Protein AF-A0A2N1ZZZ1-F1 (afdb_monomer)

Mean predicted aligned error: 3.86 Å

Foldseek 3Di:
DPPVVVVVVVVLVVLLVVLLVVCCVVPNLADPDPVRLVVQLVVLVVQLVVLVVQLVVLVVQLVVCVVVVVVVSVVVSVVSNVVSVVRSSNSVSSSSNSVVRHPDDPDDD

Secondary structure (DSSP, 8-state):
--HHHHHHHHHHHHHHHHHHHHHHHHH-SS-SSHHHHHHHHHHHHHHHHHHHHHHHHHHHHHHHHHHTT-HHHHHHHHHHHHHHHHHHHHHHHHHHHHHHHHHPPPP--

Sequence (109 aa):
MKESMKALCADIEAAGEKELARAAAMFGETNNSPHESYAVILEEFQEAQTDGRMFEHNIDFYWDAVKKNDEKNQDVWLKEMKEKALRAAIEWTQVYAMCAKALKKKENN

pLDDT: mean 94.58, std 9.95, range [41.62, 98.75]

Radius of gyration: 18.14 Å; Cα contacts (8 Å, |Δi|>4): 86; chains: 1; bounding box: 37×32×60 Å

Nearest PDB structures (foldseek):
  6zw4-assembly1_H  TM=6.597E-01  e=5.474E+00  Nostoc punctiforme
 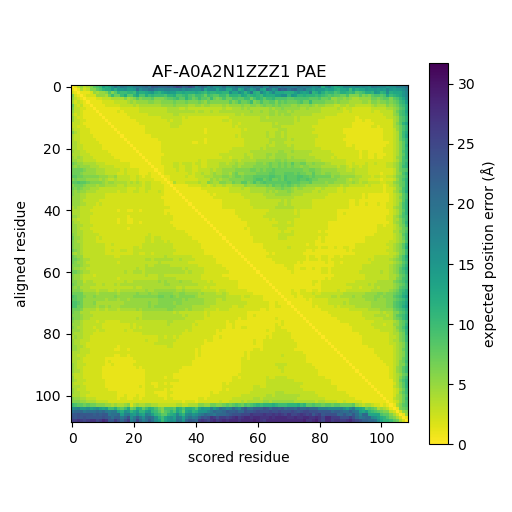 6zw4-assembly1_T  TM=6.597E-01  e=5.474E+00  Nostoc punctiforme
  6zw4-assembly1_GA  TM=6.597E-01  e=5.474E+00  Nostoc punctiforme
  6zw4-assembly1_SA  TM=6.597E-01  e=5.474E+00  Nostoc punctiforme
  6zvr-assembly1_C  TM=4.730E-01  e=3.727E+00  Nostoc punctiforme

Solvent-accessible surface area (backbone atoms only — not comparable to full-atom values): 5648 Å² total; per-residue (Å²): 126,58,72,74,53,52,55,50,49,54,54,47,52,55,50,16,54,51,45,34,50,51,48,24,75,76,68,44,73,43,67,94,41,73,66,54,36,50,51,58,32,48,52,31,46,51,52,19,50,50,28,45,52,51,29,60,56,36,53,54,53,27,50,56,21,57,80,66,70,36,62,71,53,32,56,51,30,53,52,52,34,54,50,25,54,51,49,20,52,49,26,49,31,46,29,50,15,39,52,55,34,58,68,46,72,79,81,84,127

Structure (mmCIF, N/CA/C/O backbone):
data_AF-A0A2N1ZZZ1-F1
#
_entry.id   AF-A0A2N1ZZZ1-F1
#
loop_
_atom_site.group_PDB
_atom_site.id
_atom_site.type_symbol
_atom_site.label_atom_id
_atom_site.label_alt_id
_atom_site.label_comp_id
_atom_site.label_asym_id
_atom_site.label_entity_id
_atom_site.label_seq_id
_atom_site.pdbx_PDB_ins_code
_atom_site.Cartn_x
_atom_site.Cartn_y
_atom_site.Cartn_z
_atom_site.occupancy
_atom_site.B_iso_or_equiv
_atom_site.auth_seq_id
_atom_site.auth_comp_id
_atom_site.auth_asym_id
_atom_site.auth_atom_id
_atom_site.pdbx_PDB_model_num
ATOM 1 N N . MET A 1 1 ? -6.521 -18.373 -2.718 1.00 63.75 1 MET A N 1
ATOM 2 C CA . MET A 1 1 ? -5.293 -17.559 -2.867 1.00 63.75 1 MET A CA 1
ATOM 3 C C . MET A 1 1 ? -4.116 -18.478 -3.153 1.00 63.75 1 MET A C 1
ATOM 5 O O . MET A 1 1 ? -4.077 -19.549 -2.558 1.00 63.75 1 MET A O 1
ATOM 9 N N . LYS A 1 2 ? -3.193 -18.091 -4.047 1.00 84.62 2 LYS A N 1
ATOM 10 C CA . LYS A 1 2 ? -1.911 -18.804 -4.228 1.00 84.62 2 LYS A CA 1
ATOM 11 C C . LYS A 1 2 ? -1.138 -18.795 -2.898 1.00 84.62 2 LYS A C 1
ATOM 13 O O . LYS A 1 2 ? -1.261 -17.822 -2.162 1.00 84.62 2 LYS A O 1
ATOM 18 N N . GLU A 1 3 ? -0.350 -19.826 -2.592 1.00 80.75 3 GLU A N 1
ATOM 19 C CA . GLU A 1 3 ? 0.390 -19.912 -1.313 1.00 80.75 3 GLU A CA 1
ATOM 20 C C . GLU A 1 3 ? 1.287 -18.687 -1.058 1.00 80.75 3 GLU A C 1
ATOM 22 O O . GLU A 1 3 ? 1.293 -18.148 0.045 1.00 80.75 3 GLU A O 1
ATOM 27 N N . SER A 1 4 ? 1.940 -18.153 -2.096 1.00 82.00 4 SER A N 1
ATOM 28 C CA . SER A 1 4 ? 2.735 -16.919 -1.997 1.00 82.00 4 SER A CA 1
ATOM 29 C C . SER A 1 4 ? 1.917 -15.689 -1.589 1.00 82.00 4 SER A C 1
ATOM 31 O O . SER A 1 4 ? 2.415 -14.827 -0.875 1.00 82.00 4 SER A O 1
ATOM 33 N N . MET A 1 5 ? 0.650 -15.618 -2.005 1.00 90.12 5 MET A N 1
ATOM 34 C CA . MET A 1 5 ? -0.249 -14.536 -1.605 1.00 90.12 5 MET A CA 1
ATOM 35 C C . MET A 1 5 ? -0.706 -14.688 -0.157 1.00 90.12 5 MET A C 1
ATOM 37 O O . MET A 1 5 ? -0.892 -13.681 0.508 1.00 90.12 5 MET A O 1
ATOM 41 N N . LYS A 1 6 ? -0.865 -15.920 0.351 1.00 91.75 6 LYS A N 1
ATOM 42 C CA . LYS A 1 6 ? -1.237 -16.137 1.758 1.00 91.75 6 LYS A CA 1
ATOM 43 C C . LYS A 1 6 ? -0.155 -15.626 2.706 1.00 91.75 6 LYS A C 1
ATOM 45 O O . LYS A 1 6 ? -0.482 -14.935 3.662 1.00 91.75 6 LYS A O 1
ATOM 50 N N . ALA A 1 7 ? 1.109 -15.948 2.421 1.00 94.00 7 ALA A N 1
ATOM 51 C CA . ALA A 1 7 ? 2.238 -15.453 3.206 1.00 94.00 7 ALA A CA 1
ATOM 52 C C . ALA A 1 7 ? 2.292 -13.917 3.185 1.00 94.00 7 ALA A C 1
ATOM 54 O O . ALA A 1 7 ? 2.339 -13.294 4.239 1.00 94.00 7 ALA A O 1
ATOM 55 N N . LEU A 1 8 ? 2.160 -13.314 1.996 1.00 93.38 8 LEU A N 1
ATOM 56 C CA . LEU A 1 8 ? 2.134 -11.858 1.861 1.00 93.38 8 LEU A CA 1
ATOM 57 C C . LEU A 1 8 ? 0.953 -11.212 2.606 1.00 93.38 8 LEU A C 1
ATOM 59 O O . LEU A 1 8 ? 1.131 -10.174 3.230 1.00 93.38 8 LEU A O 1
ATOM 63 N N . CYS A 1 9 ? -0.242 -11.811 2.577 1.00 94.75 9 CYS A N 1
ATOM 64 C CA . CYS A 1 9 ? -1.380 -11.315 3.354 1.00 94.75 9 CYS A CA 1
ATOM 65 C C . CYS A 1 9 ? -1.076 -11.295 4.855 1.00 94.75 9 CYS A C 1
ATOM 67 O O . CYS A 1 9 ? -1.322 -10.276 5.489 1.00 94.75 9 CYS A O 1
ATOM 69 N N . ALA A 1 10 ? -0.491 -12.367 5.397 1.00 95.50 10 ALA A N 1
ATOM 70 C CA . ALA A 1 10 ? -0.114 -12.416 6.809 1.00 95.50 10 ALA A CA 1
ATOM 71 C C . ALA A 1 10 ? 0.925 -11.336 7.169 1.00 95.50 10 ALA A C 1
ATOM 73 O O . ALA A 1 10 ? 0.828 -10.711 8.225 1.00 95.50 10 ALA A O 1
ATOM 74 N N . ASP A 1 11 ? 1.888 -11.072 6.279 1.00 96.69 11 ASP A N 1
ATOM 75 C CA . ASP A 1 11 ? 2.879 -10.009 6.476 1.00 96.69 11 ASP A CA 1
ATOM 76 C C . ASP A 1 11 ? 2.234 -8.612 6.490 1.00 96.69 11 ASP A C 1
ATOM 78 O O . ASP A 1 11 ? 2.593 -7.775 7.322 1.00 96.69 11 ASP A O 1
ATOM 82 N N . ILE A 1 12 ? 1.261 -8.363 5.605 1.00 97.12 12 ILE A N 1
ATOM 83 C CA . ILE A 1 12 ? 0.525 -7.090 5.542 1.00 97.12 12 ILE A CA 1
ATOM 84 C C . ILE A 1 12 ? -0.403 -6.917 6.748 1.00 97.12 12 ILE A C 1
ATOM 86 O O . ILE A 1 12 ? -0.422 -5.838 7.334 1.00 97.12 12 ILE A O 1
ATOM 90 N N . GLU A 1 13 ? -1.111 -7.962 7.179 1.00 97.62 13 GLU A N 1
ATOM 91 C CA . GLU A 1 13 ? -1.915 -7.934 8.409 1.00 97.62 13 GLU A CA 1
ATOM 92 C C . GLU A 1 13 ? -1.031 -7.597 9.619 1.00 97.62 13 GLU A C 1
ATOM 94 O O . GLU A 1 13 ? -1.330 -6.675 10.377 1.00 97.62 13 GLU A O 1
ATOM 99 N N . ALA A 1 14 ? 0.122 -8.261 9.754 1.00 98.12 14 ALA A N 1
ATOM 100 C CA . ALA A 1 14 ? 1.076 -7.978 10.824 1.00 98.12 14 ALA A CA 1
ATOM 101 C C . ALA A 1 14 ? 1.665 -6.557 10.744 1.00 98.12 14 ALA A C 1
ATOM 103 O O . ALA A 1 14 ? 1.954 -5.946 11.777 1.00 98.12 14 ALA A O 1
ATOM 104 N N . ALA A 1 15 ? 1.875 -6.018 9.540 1.00 98.44 15 ALA A N 1
ATOM 105 C CA . ALA A 1 15 ? 2.289 -4.631 9.351 1.00 98.44 15 ALA A CA 1
ATOM 106 C C . ALA A 1 15 ? 1.179 -3.644 9.751 1.00 98.44 15 ALA A C 1
ATOM 108 O O . ALA A 1 15 ? 1.473 -2.653 10.423 1.00 98.44 15 ALA A O 1
ATOM 109 N N . GLY A 1 16 ? -0.075 -3.953 9.417 1.00 98.44 16 GLY A N 1
ATOM 110 C CA . GLY A 1 16 ? -1.260 -3.192 9.802 1.00 98.44 16 GLY A CA 1
ATOM 111 C C . GLY A 1 16 ? -1.459 -3.128 11.315 1.00 98.44 16 GLY A C 1
ATOM 112 O O . GLY A 1 16 ? -1.667 -2.047 11.856 1.00 98.44 16 GLY A O 1
ATOM 113 N N . GLU A 1 17 ? -1.290 -4.243 12.028 1.00 98.12 17 GLU A N 1
ATOM 114 C CA . GLU A 1 17 ? -1.348 -4.259 13.500 1.00 98.12 17 GLU A CA 1
ATOM 115 C C . GLU A 1 17 ? -0.243 -3.400 14.135 1.00 98.12 17 GLU A C 1
ATOM 117 O O . GLU A 1 17 ? -0.468 -2.681 15.113 1.00 98.12 17 GLU A O 1
ATOM 122 N N . LYS A 1 18 ? 0.967 -3.420 13.559 1.00 98.50 18 LYS A N 1
ATOM 123 C CA . LYS A 1 18 ? 2.064 -2.548 14.009 1.00 98.50 18 LYS A CA 1
ATOM 124 C C . LYS A 1 18 ? 1.762 -1.074 13.749 1.00 98.50 18 LYS A C 1
ATOM 126 O O . LYS A 1 18 ? 2.142 -0.239 14.566 1.00 98.50 18 LYS A O 1
ATOM 131 N N . GLU A 1 19 ? 1.116 -0.750 12.633 1.00 98.44 19 GLU A N 1
ATOM 132 C CA . GLU A 1 19 ? 0.688 0.617 12.331 1.00 98.44 19 GLU A CA 1
ATOM 133 C C . GLU A 1 19 ? -0.419 1.083 13.274 1.00 98.44 19 GLU A C 1
ATOM 135 O O . GLU A 1 19 ? -0.315 2.153 13.864 1.00 98.44 19 GLU A O 1
ATOM 140 N N . LEU A 1 20 ? -1.413 0.234 13.533 1.00 97.69 20 LEU A N 1
ATOM 141 C CA . LEU A 1 20 ? -2.452 0.503 14.521 1.00 97.69 20 LEU A CA 1
ATOM 142 C C . LEU A 1 20 ? -1.848 0.809 15.900 1.00 97.69 20 LEU A C 1
ATOM 144 O O . LEU A 1 20 ? -2.273 1.758 16.557 1.00 97.69 20 LEU A O 1
ATOM 148 N N . ALA A 1 21 ? -0.834 0.048 16.323 1.00 97.81 21 ALA A N 1
ATOM 149 C CA . ALA A 1 21 ? -0.115 0.305 17.568 1.00 97.81 21 ALA A CA 1
ATOM 150 C C . ALA A 1 21 ? 0.651 1.644 17.551 1.00 97.81 21 ALA A C 1
ATOM 152 O O . ALA A 1 21 ? 0.639 2.362 18.552 1.00 97.81 21 ALA A O 1
ATOM 153 N N . ARG A 1 22 ? 1.283 2.017 16.425 1.00 98.06 22 ARG A N 1
ATOM 154 C CA . ARG A 1 22 ? 1.936 3.332 16.262 1.00 98.06 22 ARG A CA 1
ATOM 155 C C . ARG A 1 22 ? 0.926 4.475 16.363 1.00 98.06 22 ARG A C 1
ATOM 157 O O . ARG A 1 22 ? 1.138 5.401 17.146 1.00 98.06 22 ARG A O 1
ATOM 164 N N . ALA A 1 23 ? -0.190 4.378 15.647 1.00 95.94 23 ALA A N 1
ATOM 165 C CA . ALA A 1 23 ? -1.256 5.371 15.682 1.00 95.94 23 ALA A CA 1
ATOM 166 C C . ALA A 1 23 ? -1.901 5.483 17.072 1.00 95.94 23 ALA A C 1
ATOM 168 O O . ALA A 1 23 ? -2.207 6.587 17.522 1.00 95.94 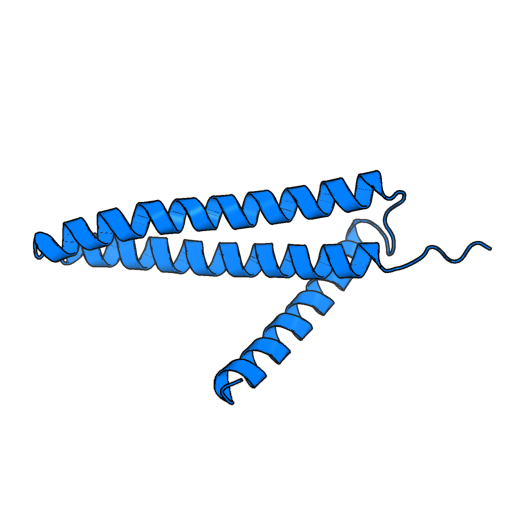23 ALA A O 1
ATOM 169 N N . ALA A 1 24 ? -2.074 4.362 17.780 1.00 95.69 24 ALA A N 1
ATOM 170 C CA . ALA A 1 24 ? -2.579 4.353 19.150 1.00 95.69 24 ALA A CA 1
ATOM 171 C C . ALA A 1 24 ? -1.615 5.039 20.131 1.00 95.69 24 ALA A C 1
ATOM 173 O O . ALA A 1 24 ? -2.048 5.839 20.959 1.00 95.69 24 ALA A O 1
ATOM 174 N N . ALA A 1 25 ? -0.309 4.788 20.005 1.00 96.94 25 ALA A N 1
ATOM 175 C CA . ALA A 1 25 ? 0.707 5.432 20.836 1.00 96.94 25 ALA A CA 1
ATOM 176 C C . ALA A 1 25 ? 0.802 6.949 20.594 1.00 96.94 25 ALA A C 1
ATOM 178 O O . ALA A 1 25 ? 1.064 7.701 21.532 1.00 96.94 25 ALA A O 1
ATOM 179 N N . MET A 1 26 ? 0.588 7.402 19.354 1.00 95.12 26 MET A N 1
ATOM 180 C CA . MET A 1 26 ? 0.703 8.816 18.984 1.00 95.12 26 MET A CA 1
ATOM 181 C C . MET A 1 26 ? -0.586 9.615 19.228 1.00 95.12 26 MET A C 1
ATOM 183 O O . MET A 1 26 ? -0.521 10.759 19.674 1.00 95.12 26 MET A O 1
ATOM 187 N N . PHE A 1 27 ? -1.752 9.020 18.962 1.00 93.94 27 PHE A N 1
ATOM 188 C CA . PHE A 1 27 ? -3.039 9.727 18.910 1.00 93.94 27 PHE A CA 1
ATOM 189 C C . PHE A 1 27 ? -4.118 9.130 19.827 1.00 93.94 27 PHE A C 1
ATOM 191 O O . PHE A 1 27 ? -5.276 9.541 19.772 1.00 93.94 27 PHE A O 1
ATOM 198 N N . GLY A 1 28 ? -3.763 8.153 20.663 1.00 93.50 28 GLY A N 1
ATOM 199 C CA . GLY A 1 28 ? -4.683 7.441 21.547 1.00 93.50 28 GLY A CA 1
ATOM 200 C C . GLY A 1 28 ? -5.358 6.232 20.891 1.00 93.50 28 GLY A C 1
ATOM 201 O O . GLY A 1 28 ? -5.505 6.147 19.672 1.00 93.50 28 GLY A O 1
ATOM 202 N N . GLU A 1 29 ? -5.801 5.292 21.730 1.00 93.38 29 GLU A N 1
ATOM 203 C CA . GLU A 1 29 ? -6.362 3.988 21.326 1.00 93.38 29 GLU A CA 1
ATOM 204 C C . GLU A 1 29 ? -7.614 4.073 20.444 1.00 93.38 29 GLU A C 1
ATOM 206 O O . GLU A 1 29 ? -7.883 3.176 19.646 1.00 93.38 29 GLU A O 1
ATOM 211 N N . THR A 1 30 ? -8.387 5.148 20.587 1.00 93.38 30 THR A N 1
ATOM 212 C CA . THR A 1 30 ? -9.678 5.341 19.919 1.00 93.38 30 THR A CA 1
ATOM 213 C C . THR A 1 30 ? -9.776 6.756 19.382 1.00 93.38 30 THR A C 1
ATOM 215 O O . THR A 1 30 ? -9.379 7.696 20.071 1.00 93.38 30 THR A O 1
ATOM 218 N N . ASN A 1 31 ? -10.403 6.915 18.222 1.00 92.81 31 ASN A N 1
ATOM 219 C CA . ASN A 1 31 ? -10.808 8.232 17.737 1.00 92.81 31 ASN A CA 1
ATOM 220 C C . ASN A 1 31 ? -11.968 8.773 18.595 1.00 92.81 31 ASN A C 1
ATOM 222 O O . ASN A 1 31 ? -12.749 8.013 19.173 1.00 92.81 31 ASN A O 1
ATOM 226 N N . ASN A 1 32 ? -12.113 10.092 18.682 1.00 91.69 32 ASN A N 1
ATOM 227 C CA . ASN A 1 32 ? -13.124 10.732 19.526 1.00 91.69 32 ASN A CA 1
ATOM 228 C C . ASN A 1 32 ? -14.507 10.788 18.876 1.00 91.69 32 ASN A C 1
ATOM 230 O O . ASN A 1 32 ? -15.495 11.030 19.568 1.00 91.69 32 ASN A O 1
ATOM 234 N N . SER A 1 33 ? -14.599 10.578 17.559 1.00 93.44 33 SER A N 1
ATOM 235 C CA . SER A 1 33 ? -15.872 10.575 16.839 1.00 93.44 33 SER A CA 1
ATOM 236 C C . SER A 1 33 ? -15.822 9.786 15.520 1.00 93.44 33 SER A C 1
ATOM 238 O O . SER A 1 33 ? -14.739 9.530 14.979 1.00 93.44 33 SER A O 1
ATOM 240 N N . PRO A 1 34 ? -16.991 9.454 14.936 1.00 94.56 34 PRO A N 1
ATOM 241 C CA . PRO A 1 34 ? -17.067 8.941 13.568 1.00 94.56 34 PRO A CA 1
ATOM 242 C C . PRO A 1 34 ? -16.495 9.907 12.519 1.00 94.56 34 PRO A C 1
ATOM 244 O O . PRO A 1 34 ? -15.932 9.453 11.530 1.00 94.56 34 PRO A O 1
ATOM 247 N N . HIS A 1 35 ? -16.593 11.224 12.743 1.00 96.25 35 HIS A N 1
ATOM 248 C CA . HIS A 1 35 ? -16.038 12.234 11.833 1.00 96.25 35 HIS A CA 1
ATOM 249 C C . HIS A 1 35 ? -14.508 12.203 11.830 1.00 96.25 35 HIS A C 1
ATOM 251 O O . HIS A 1 35 ? -13.905 12.236 10.765 1.00 96.25 35 HIS A O 1
ATOM 257 N N . GLU A 1 36 ? -13.889 12.080 13.008 1.00 95.50 36 GLU A N 1
ATOM 258 C CA . GLU A 1 36 ? -12.436 11.901 13.130 1.00 95.50 36 GLU A CA 1
ATOM 259 C C . GLU A 1 36 ? -11.991 10.602 12.454 1.00 95.50 36 GLU A C 1
ATOM 261 O O . GLU A 1 36 ? -11.042 10.611 11.682 1.00 95.50 36 GLU A O 1
ATOM 266 N N . SER A 1 37 ? -12.731 9.506 12.663 1.00 96.31 37 SER A N 1
ATOM 267 C CA . SER A 1 37 ? -12.439 8.224 12.006 1.00 96.31 37 SER A CA 1
ATOM 268 C C . SER A 1 37 ? -12.519 8.316 10.483 1.00 96.31 37 SER A C 1
ATOM 270 O O . SER A 1 37 ? -11.641 7.812 9.794 1.00 96.31 37 SER A O 1
ATOM 272 N N . TYR A 1 38 ? -13.548 8.980 9.951 1.00 97.62 38 TYR A N 1
ATOM 273 C CA . TYR A 1 38 ? -13.664 9.222 8.516 1.00 97.62 38 TYR A CA 1
ATOM 274 C C . TYR A 1 38 ? -12.508 10.078 7.987 1.00 97.62 38 TYR A C 1
ATOM 276 O O . TYR A 1 38 ? -11.946 9.746 6.949 1.00 97.62 38 TYR A O 1
ATOM 284 N N . ALA A 1 39 ? -12.148 11.152 8.695 1.00 98.00 39 ALA A N 1
ATOM 285 C CA . ALA A 1 39 ? -11.097 12.068 8.268 1.00 98.00 39 ALA A CA 1
ATOM 286 C C . ALA A 1 39 ? -9.738 11.366 8.141 1.00 98.00 39 ALA A C 1
ATOM 288 O O . ALA A 1 39 ? -9.126 11.453 7.082 1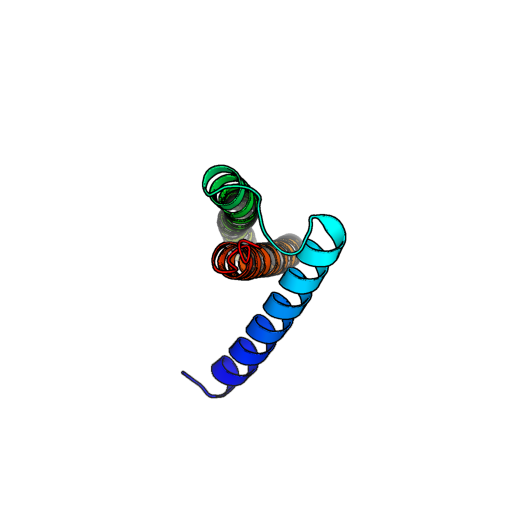.00 98.00 39 ALA A O 1
ATOM 289 N N . VAL A 1 40 ? -9.318 10.611 9.164 1.00 97.50 40 VAL A N 1
ATOM 290 C CA . VAL A 1 40 ? -8.026 9.901 9.125 1.00 97.50 40 VAL A CA 1
ATOM 291 C C . VAL A 1 40 ? -8.018 8.778 8.087 1.00 97.50 40 VAL A C 1
ATOM 293 O O . VAL A 1 40 ? -7.028 8.589 7.404 1.00 97.50 40 VAL A O 1
ATOM 296 N N . ILE A 1 41 ? -9.130 8.058 7.886 1.00 98.56 41 ILE A N 1
ATOM 297 C CA . ILE A 1 41 ? -9.213 7.050 6.811 1.00 98.56 41 ILE A CA 1
ATOM 298 C C . ILE A 1 41 ? -9.105 7.716 5.434 1.00 98.56 41 ILE A C 1
ATOM 300 O O . ILE A 1 41 ? -8.467 7.176 4.530 1.00 98.56 41 ILE A O 1
ATOM 304 N N . LEU A 1 42 ? -9.759 8.868 5.257 1.00 98.50 42 LEU A N 1
ATOM 305 C CA . LEU A 1 42 ? -9.760 9.595 3.994 1.00 98.50 42 LEU A CA 1
ATOM 306 C C . LEU A 1 42 ? -8.368 10.128 3.642 1.00 98.50 42 LEU A 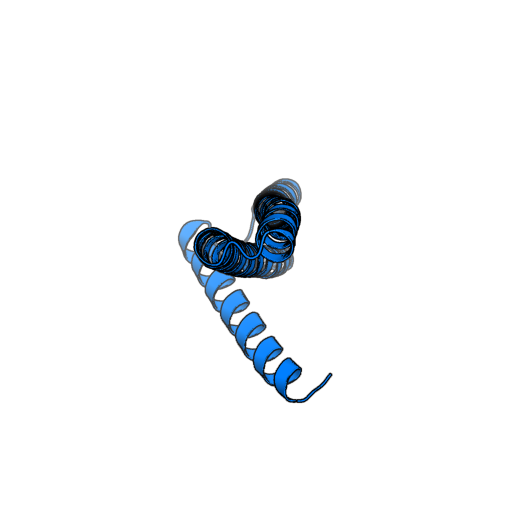C 1
ATOM 308 O O . LEU A 1 42 ? -8.005 10.061 2.472 1.00 98.50 42 LEU A O 1
ATOM 312 N N . GLU A 1 43 ? -7.623 10.635 4.622 1.00 98.50 43 GLU A N 1
ATOM 313 C CA . GLU A 1 43 ? -6.246 11.116 4.458 1.00 98.50 43 GLU A CA 1
ATOM 314 C C . GLU A 1 43 ? -5.352 10.017 3.869 1.00 98.50 43 GLU A C 1
ATOM 316 O O . GLU A 1 43 ? -4.913 10.134 2.724 1.00 98.50 43 GLU A O 1
ATOM 321 N N . GLU A 1 44 ? -5.229 8.885 4.564 1.00 98.56 44 GLU A N 1
ATOM 322 C CA . GLU A 1 44 ? -4.408 7.742 4.130 1.00 98.56 44 GLU A CA 1
ATOM 323 C C . GLU A 1 44 ? -4.855 7.201 2.757 1.00 98.56 44 GLU A C 1
ATOM 325 O O . GLU A 1 44 ? -4.055 6.862 1.883 1.00 98.56 44 GLU A O 1
ATOM 330 N N . PHE A 1 45 ? -6.169 7.164 2.509 1.00 98.75 45 PHE A N 1
ATOM 331 C CA . PHE A 1 45 ? -6.715 6.738 1.220 1.00 98.75 45 PHE A CA 1
ATOM 332 C C . PHE A 1 45 ? -6.351 7.696 0.078 1.00 98.75 45 PHE A C 1
ATOM 334 O O . PHE A 1 45 ? -6.081 7.257 -1.046 1.00 98.75 45 PHE A O 1
ATOM 341 N N . GLN A 1 46 ? -6.366 9.005 0.328 1.00 98.69 46 GLN A N 1
ATOM 342 C CA . GLN A 1 46 ? -5.991 10.010 -0.663 1.00 98.69 46 GLN A CA 1
ATOM 343 C C . GLN A 1 46 ? -4.491 9.975 -0.966 1.00 98.69 46 GLN A C 1
ATOM 345 O O . GLN A 1 46 ? -4.117 10.152 -2.132 1.00 98.69 46 GLN A O 1
ATOM 350 N N . GLU A 1 47 ? -3.650 9.699 0.030 1.00 98.50 47 GLU A N 1
ATOM 351 C CA . GLU A 1 47 ? -2.212 9.481 -0.155 1.00 98.50 47 GLU A CA 1
ATOM 352 C C . GLU A 1 47 ? -1.948 8.223 -0.993 1.00 98.50 47 GLU A C 1
ATOM 354 O O . GLU A 1 47 ? -1.301 8.311 -2.044 1.00 98.50 47 GLU A O 1
ATOM 359 N N . ALA A 1 48 ? -2.583 7.095 -0.649 1.00 98.44 48 ALA A N 1
ATOM 360 C CA . ALA A 1 48 ? -2.492 5.847 -1.412 1.00 98.44 48 ALA A CA 1
ATOM 361 C C . ALA A 1 48 ? -2.902 6.031 -2.884 1.00 98.44 48 ALA A C 1
ATOM 363 O O . ALA A 1 48 ? -2.230 5.569 -3.811 1.00 98.44 48 ALA A O 1
ATOM 364 N N . GLN A 1 49 ? -4.006 6.747 -3.118 1.00 98.50 49 GLN A N 1
ATOM 365 C CA . GLN A 1 49 ? -4.457 7.084 -4.464 1.00 98.50 49 GLN A CA 1
ATOM 366 C C . GLN A 1 49 ? -3.490 8.010 -5.200 1.00 98.50 49 GLN A C 1
ATOM 368 O O . GLN A 1 49 ? -3.360 7.912 -6.420 1.00 98.50 49 GLN A O 1
ATOM 373 N N . THR A 1 50 ? -2.859 8.947 -4.497 1.00 98.56 50 THR A N 1
ATOM 374 C CA . THR A 1 50 ? -1.905 9.873 -5.108 1.00 98.56 50 THR A CA 1
ATOM 375 C C . THR A 1 50 ? -0.694 9.112 -5.620 1.00 98.56 50 THR A C 1
ATOM 377 O O . THR A 1 50 ? -0.344 9.274 -6.788 1.00 98.56 50 THR A O 1
ATOM 380 N N . ASP A 1 51 ? -0.120 8.214 -4.820 1.00 98.56 51 ASP A N 1
ATOM 381 C CA . ASP A 1 51 ? 0.991 7.380 -5.279 1.00 98.56 51 ASP A CA 1
ATOM 382 C C . ASP A 1 51 ? 0.566 6.382 -6.373 1.00 98.56 51 ASP A C 1
ATOM 384 O O . ASP A 1 51 ? 1.320 6.169 -7.324 1.00 98.56 51 ASP A O 1
ATOM 388 N N . GLY A 1 52 ? -0.670 5.869 -6.329 1.00 98.44 52 GLY A N 1
ATOM 389 C CA . GLY A 1 52 ? -1.256 5.071 -7.413 1.00 98.44 52 GLY A CA 1
ATOM 390 C C . GLY A 1 52 ? -1.365 5.831 -8.743 1.00 98.44 52 GLY A C 1
ATOM 391 O O . GLY A 1 52 ? -0.905 5.339 -9.771 1.00 98.44 52 GLY A O 1
ATOM 392 N N . ARG A 1 53 ? -1.883 7.066 -8.732 1.00 98.50 53 ARG A N 1
ATOM 393 C CA . ARG A 1 53 ? -1.948 7.924 -9.932 1.00 98.50 53 ARG A CA 1
ATOM 394 C C . ARG A 1 53 ? -0.563 8.271 -10.474 1.00 98.50 53 ARG A C 1
ATOM 396 O O . ARG A 1 53 ? -0.368 8.319 -11.685 1.00 98.50 53 ARG A O 1
ATOM 403 N N . MET A 1 54 ? 0.410 8.503 -9.593 1.00 98.31 54 MET A N 1
ATOM 404 C CA . MET A 1 54 ? 1.795 8.726 -10.016 1.00 98.31 54 MET A CA 1
ATOM 405 C C . MET A 1 54 ? 2.387 7.473 -10.668 1.00 98.31 54 MET A C 1
ATOM 407 O O . MET A 1 54 ? 3.103 7.585 -11.659 1.00 98.31 54 MET A O 1
ATOM 411 N N . PHE A 1 55 ? 2.061 6.277 -10.168 1.00 98.50 55 PHE A N 1
ATOM 412 C CA . PHE A 1 55 ? 2.446 5.027 -10.821 1.00 98.50 55 PHE A CA 1
ATOM 413 C C . PHE A 1 55 ? 1.818 4.895 -12.217 1.00 98.50 55 PHE A C 1
ATOM 415 O O . PHE A 1 55 ? 2.532 4.570 -13.165 1.00 98.50 55 PHE A O 1
ATOM 422 N N . GLU A 1 56 ? 0.516 5.172 -12.355 1.00 98.12 56 GLU A N 1
ATOM 423 C CA . GLU A 1 56 ? -0.188 5.170 -13.649 1.00 98.12 56 GLU A CA 1
ATOM 424 C C . GLU A 1 56 ? 0.462 6.132 -14.651 1.00 98.12 56 GLU A C 1
ATOM 426 O O . GLU A 1 56 ? 0.658 5.792 -15.812 1.00 98.12 56 GLU A O 1
ATOM 431 N N . HIS A 1 57 ? 0.886 7.309 -14.196 1.00 97.62 57 HIS A N 1
ATOM 432 C CA . HIS A 1 57 ? 1.618 8.238 -15.048 1.00 97.62 57 HIS A CA 1
ATOM 433 C C . HIS A 1 57 ? 3.004 7.704 -15.452 1.00 97.62 57 HIS A C 1
ATOM 435 O O . HIS A 1 57 ? 3.415 7.805 -16.608 1.00 97.62 57 HIS A O 1
ATOM 441 N N . ASN A 1 58 ? 3.731 7.103 -14.509 1.00 98.12 58 ASN A N 1
ATOM 442 C CA . ASN A 1 58 ? 5.088 6.612 -14.739 1.00 98.12 58 ASN A CA 1
ATOM 443 C C . ASN A 1 58 ? 5.135 5.389 -15.667 1.00 98.12 58 ASN A C 1
ATOM 445 O O . ASN A 1 58 ? 6.098 5.249 -16.424 1.00 98.12 58 ASN A O 1
ATOM 449 N N . ILE A 1 59 ? 4.121 4.515 -15.645 1.00 98.44 59 ILE A N 1
ATOM 450 C CA . ILE A 1 59 ? 4.086 3.345 -16.536 1.00 98.44 59 ILE A CA 1
ATOM 451 C C . ILE A 1 59 ? 3.920 3.749 -18.009 1.00 98.44 59 ILE A C 1
ATOM 453 O O . ILE A 1 59 ? 4.519 3.112 -18.880 1.00 98.44 59 ILE A O 1
ATOM 457 N N . ASP A 1 60 ? 3.212 4.846 -18.292 1.00 98.38 60 ASP A N 1
ATOM 458 C CA . ASP A 1 60 ? 3.107 5.400 -19.646 1.00 98.38 60 ASP A CA 1
ATOM 459 C C . ASP A 1 60 ? 4.470 5.906 -20.151 1.00 98.38 60 ASP A C 1
ATOM 461 O O . ASP A 1 60 ? 4.875 5.611 -21.280 1.00 98.38 60 ASP A O 1
ATOM 465 N N . PHE A 1 61 ? 5.241 6.597 -19.303 1.00 98.19 61 PHE A N 1
ATOM 466 C CA . PHE A 1 61 ? 6.594 7.032 -19.666 1.00 98.19 61 PHE A CA 1
ATOM 467 C C . PHE A 1 61 ? 7.592 5.885 -19.787 1.00 98.19 61 PHE A C 1
ATOM 469 O O . PHE A 1 61 ? 8.450 5.904 -20.677 1.00 98.19 61 PHE A O 1
ATOM 476 N N . TYR A 1 62 ? 7.479 4.874 -18.925 1.00 98.56 62 TYR A N 1
ATOM 477 C CA . TYR A 1 62 ? 8.253 3.650 -19.065 1.00 98.56 62 TYR A CA 1
ATOM 478 C C . TYR A 1 62 ? 7.992 3.012 -20.432 1.00 98.56 62 TYR A C 1
ATOM 480 O O . TYR A 1 62 ? 8.936 2.683 -21.152 1.00 98.56 62 TYR A O 1
ATOM 488 N N . TRP A 1 63 ? 6.724 2.921 -20.842 1.00 98.62 63 TRP A N 1
ATOM 489 C CA . TRP A 1 63 ? 6.358 2.390 -22.151 1.00 98.62 63 TRP A CA 1
ATOM 490 C C . TRP A 1 63 ? 6.936 3.213 -23.310 1.00 98.62 63 TRP A C 1
ATOM 492 O O . TRP A 1 63 ? 7.441 2.654 -24.289 1.00 98.62 63 TRP A O 1
ATOM 502 N N . ASP A 1 64 ? 6.937 4.539 -23.201 1.00 98.50 64 ASP A N 1
ATOM 503 C CA . ASP A 1 64 ? 7.594 5.410 -24.176 1.00 98.50 64 ASP A CA 1
ATOM 504 C C . ASP A 1 64 ? 9.107 5.171 -24.278 1.00 98.50 64 ASP A C 1
ATOM 506 O O . ASP A 1 64 ? 9.649 5.187 -25.388 1.00 98.50 64 ASP A O 1
ATOM 510 N N . ALA A 1 65 ? 9.790 4.924 -23.158 1.00 98.25 65 ALA A N 1
ATOM 511 C CA . ALA A 1 65 ? 11.216 4.599 -23.135 1.00 98.25 65 ALA A CA 1
ATOM 512 C C . ALA A 1 65 ? 11.504 3.212 -23.739 1.00 98.25 65 ALA A C 1
ATOM 514 O O . ALA A 1 65 ? 12.466 3.059 -24.497 1.00 98.25 65 ALA A O 1
ATOM 515 N N . VAL A 1 66 ? 10.639 2.224 -23.477 1.00 98.56 66 VAL A N 1
ATOM 516 C CA . VAL A 1 66 ? 10.705 0.885 -24.091 1.00 98.56 66 VAL A CA 1
ATOM 517 C C . VAL A 1 66 ? 10.592 0.984 -25.610 1.00 98.56 66 VAL A C 1
ATOM 519 O O . VAL A 1 66 ? 11.456 0.477 -26.321 1.00 98.56 66 VAL A O 1
A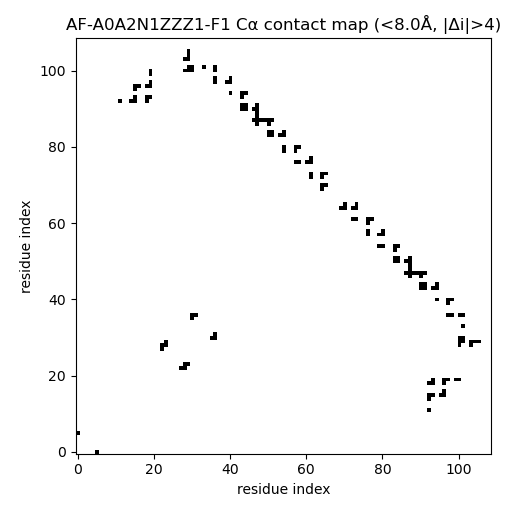TOM 522 N N . LYS A 1 67 ? 9.595 1.713 -26.130 1.00 98.62 67 LYS A N 1
ATOM 523 C CA . LYS A 1 67 ? 9.417 1.909 -27.583 1.00 98.62 67 LYS A CA 1
ATOM 524 C C . LYS A 1 67 ? 10.632 2.550 -28.263 1.00 98.62 67 LYS A C 1
ATOM 526 O O . LYS A 1 67 ? 10.858 2.319 -29.448 1.00 98.62 67 LYS A O 1
ATOM 531 N N . LYS A 1 68 ? 11.392 3.372 -27.536 1.00 98.31 68 LYS A N 1
ATOM 532 C CA . LYS A 1 68 ? 12.584 4.076 -28.036 1.00 98.31 68 LYS A CA 1
ATOM 533 C C . LYS A 1 68 ? 13.886 3.290 -27.841 1.00 98.31 68 LYS A C 1
ATOM 535 O O . LYS A 1 68 ? 14.925 3.778 -28.274 1.00 98.31 68 LYS A O 1
ATOM 540 N N . ASN A 1 69 ? 13.846 2.111 -27.210 1.00 98.00 69 ASN A N 1
ATOM 541 C CA . ASN A 1 69 ? 15.031 1.387 -26.731 1.00 98.00 69 ASN A CA 1
ATOM 542 C C . ASN A 1 69 ? 15.956 2.269 -25.864 1.00 98.00 69 ASN A C 1
ATOM 544 O O . ASN A 1 69 ? 17.178 2.156 -25.915 1.00 98.00 69 ASN A O 1
ATOM 548 N N . ASP A 1 70 ? 15.373 3.181 -25.083 1.00 98.00 70 ASP A N 1
ATOM 549 C CA . ASP A 1 70 ? 16.107 4.087 -24.199 1.00 98.00 70 ASP A CA 1
ATOM 550 C C . ASP A 1 70 ? 16.302 3.432 -22.826 1.00 98.00 70 ASP A C 1
ATOM 552 O O . ASP A 1 70 ? 15.521 3.648 -21.898 1.00 98.00 70 ASP A O 1
ATOM 556 N N . GLU A 1 71 ? 17.325 2.582 -22.713 1.00 97.75 71 GLU A N 1
ATOM 557 C CA . GLU A 1 71 ? 17.618 1.799 -21.500 1.00 97.75 71 GLU A CA 1
ATOM 558 C C . GLU A 1 71 ? 17.820 2.686 -20.263 1.00 97.75 71 GLU A C 1
ATOM 560 O O . GLU A 1 71 ? 17.361 2.362 -19.168 1.00 97.75 71 GLU A O 1
ATOM 565 N N . LYS A 1 72 ? 18.436 3.861 -20.436 1.00 97.25 72 LYS A N 1
ATOM 566 C CA . LYS A 1 72 ? 18.668 4.794 -19.330 1.00 97.25 72 LYS A CA 1
ATOM 567 C C . LYS A 1 72 ? 17.350 5.298 -18.746 1.00 97.25 72 LYS A C 1
ATOM 569 O O . LYS A 1 72 ? 17.201 5.333 -17.526 1.00 97.25 72 LYS A O 1
ATOM 574 N N . ASN A 1 73 ? 16.406 5.708 -19.592 1.00 97.38 73 ASN A N 1
ATOM 575 C CA . ASN A 1 73 ? 15.107 6.172 -19.110 1.00 97.38 73 ASN A CA 1
ATOM 576 C C . ASN A 1 73 ? 14.233 5.016 -18.615 1.00 97.38 73 ASN A C 1
ATOM 578 O O . ASN A 1 73 ? 13.493 5.204 -17.654 1.00 97.38 73 ASN A O 1
ATOM 582 N N . GLN A 1 74 ? 14.355 3.817 -19.189 1.00 98.38 74 GLN A N 1
ATOM 583 C CA . GLN A 1 74 ? 13.705 2.623 -18.640 1.00 98.38 74 GLN A CA 1
ATOM 584 C C . GLN A 1 74 ? 14.100 2.397 -17.173 1.00 98.38 74 GLN A C 1
ATOM 586 O O . GLN A 1 74 ? 13.222 2.257 -16.322 1.00 98.38 74 GLN A O 1
ATOM 591 N N . ASP A 1 75 ? 15.397 2.450 -16.858 1.00 98.44 75 ASP A N 1
ATOM 592 C CA . ASP A 1 75 ? 15.899 2.284 -15.489 1.00 98.44 75 ASP A CA 1
ATOM 593 C C . ASP A 1 75 ? 15.409 3.373 -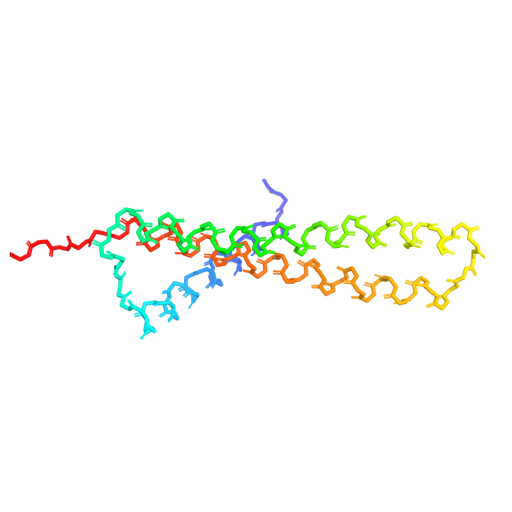14.528 1.00 98.44 75 ASP A C 1
ATOM 595 O O . ASP A 1 75 ? 15.160 3.096 -13.351 1.00 98.44 75 ASP A O 1
ATOM 599 N N . VAL A 1 76 ? 15.282 4.616 -15.004 1.00 98.38 76 VAL A N 1
ATOM 600 C CA . VAL A 1 76 ? 14.719 5.720 -14.212 1.00 98.38 76 VAL A CA 1
ATOM 601 C C . VAL A 1 76 ? 13.264 5.418 -13.866 1.00 98.38 76 VAL A C 1
ATOM 603 O O . VAL A 1 76 ? 12.915 5.381 -12.687 1.00 98.38 76 VAL A O 1
ATOM 606 N N . TRP A 1 77 ? 12.431 5.120 -14.864 1.00 98.44 77 TRP A N 1
ATOM 607 C CA . TRP A 1 77 ? 11.006 4.894 -14.632 1.00 98.44 77 TRP A CA 1
ATOM 608 C C . TRP A 1 77 ? 10.730 3.640 -13.804 1.00 98.44 77 TRP A C 1
ATOM 610 O O . TRP A 1 77 ? 9.843 3.664 -12.958 1.00 98.44 77 TRP A O 1
ATOM 620 N N . LEU A 1 78 ? 11.525 2.575 -13.948 1.00 98.56 78 LEU A N 1
ATOM 621 C CA . LEU A 1 78 ? 11.403 1.383 -13.102 1.00 98.56 78 LEU A CA 1
ATOM 622 C C . LEU A 1 78 ? 11.673 1.681 -11.621 1.00 98.56 78 LEU A C 1
ATOM 624 O O . LEU A 1 78 ? 10.990 1.132 -10.754 1.00 98.56 78 LEU A O 1
ATOM 628 N N . LYS A 1 79 ? 12.648 2.546 -11.309 1.00 98.56 79 LYS A N 1
ATOM 629 C CA . LYS A 1 79 ? 12.932 2.960 -9.924 1.00 98.56 79 LYS A CA 1
ATOM 630 C C . LYS A 1 79 ? 11.783 3.778 -9.348 1.00 98.56 79 LYS A C 1
ATOM 632 O O . LYS A 1 79 ? 11.308 3.452 -8.263 1.00 98.56 79 LYS A O 1
ATOM 637 N N . GLU A 1 80 ? 11.303 4.759 -10.106 1.00 98.31 80 GLU A N 1
ATOM 638 C CA . GLU A 1 80 ? 10.163 5.597 -9.722 1.00 98.31 80 GLU A CA 1
ATOM 639 C C . GLU A 1 80 ? 8.901 4.750 -9.500 1.00 98.31 80 GLU A C 1
ATOM 641 O O . GLU A 1 80 ? 8.240 4.849 -8.470 1.00 98.31 80 GLU A O 1
ATOM 646 N N . MET A 1 81 ? 8.588 3.838 -10.423 1.00 98.56 81 MET A N 1
ATOM 647 C CA . MET A 1 81 ? 7.457 2.915 -10.298 1.00 98.56 81 MET A CA 1
ATOM 648 C C . MET A 1 81 ? 7.585 2.006 -9.072 1.00 98.56 81 MET A C 1
ATOM 650 O O . MET A 1 81 ? 6.609 1.814 -8.348 1.00 98.56 81 MET A O 1
ATOM 654 N N . LYS A 1 82 ? 8.778 1.460 -8.801 1.00 98.62 82 LYS A N 1
ATOM 655 C CA . LYS A 1 82 ? 9.021 0.640 -7.606 1.00 98.62 82 LYS A CA 1
ATOM 656 C C . LYS A 1 82 ? 8.766 1.431 -6.323 1.00 98.62 82 LYS A C 1
ATOM 658 O O . LYS A 1 82 ? 8.152 0.897 -5.401 1.00 98.62 82 LYS A O 1
ATOM 663 N N . GLU A 1 83 ? 9.226 2.677 -6.259 1.00 98.44 83 GLU A N 1
ATOM 664 C CA . GLU A 1 83 ? 8.989 3.550 -5.109 1.00 98.44 83 GLU A CA 1
ATOM 665 C C . GLU A 1 83 ? 7.498 3.857 -4.939 1.00 98.44 83 GLU A C 1
ATOM 667 O O . GLU A 1 83 ? 6.961 3.669 -3.849 1.00 98.44 83 GLU A O 1
ATOM 672 N N . LYS A 1 84 ? 6.803 4.250 -6.013 1.00 98.50 84 LYS A N 1
ATOM 673 C CA . LYS A 1 84 ? 5.365 4.551 -5.967 1.00 98.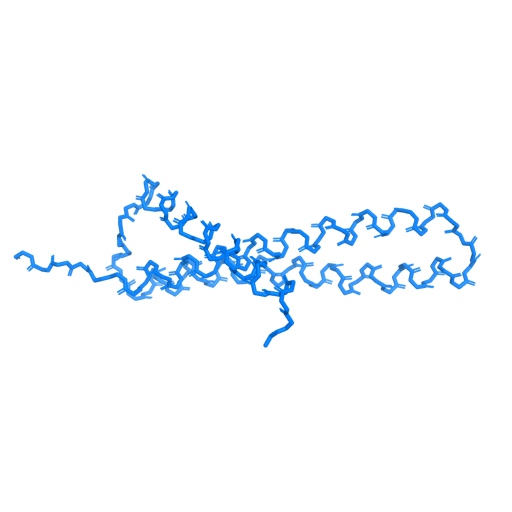50 84 LYS A CA 1
ATOM 674 C C . LYS A 1 84 ? 4.514 3.351 -5.576 1.00 98.50 84 LYS A C 1
ATOM 676 O O . LYS A 1 84 ? 3.604 3.497 -4.766 1.00 98.50 84 LYS A O 1
ATOM 681 N N . ALA A 1 85 ? 4.852 2.160 -6.063 1.00 98.50 85 ALA A N 1
ATOM 682 C CA . ALA A 1 85 ? 4.185 0.931 -5.647 1.00 98.50 85 ALA A CA 1
ATOM 683 C C . ALA A 1 85 ? 4.395 0.632 -4.153 1.00 98.50 85 ALA A C 1
ATOM 685 O O . ALA A 1 85 ? 3.445 0.259 -3.467 1.00 98.50 85 ALA A O 1
ATOM 686 N N . LEU A 1 86 ? 5.620 0.811 -3.640 1.00 98.44 86 LEU A N 1
ATOM 687 C CA . LEU A 1 86 ? 5.914 0.606 -2.221 1.00 98.44 86 LEU A CA 1
ATOM 688 C C . LEU A 1 86 ? 5.155 1.604 -1.342 1.00 98.44 86 LEU A C 1
ATOM 690 O O . LEU A 1 86 ? 4.532 1.188 -0.370 1.00 98.44 86 LEU A O 1
ATOM 694 N N . ARG A 1 87 ? 5.182 2.896 -1.689 1.00 98.50 87 ARG A N 1
ATOM 695 C CA . ARG A 1 87 ? 4.469 3.929 -0.933 1.00 98.50 87 ARG A CA 1
ATOM 696 C C . ARG A 1 87 ? 2.964 3.683 -0.932 1.00 98.50 87 ARG A C 1
ATOM 698 O O . ARG A 1 87 ? 2.382 3.596 0.136 1.00 98.50 87 ARG A O 1
ATOM 705 N N . ALA A 1 88 ? 2.357 3.414 -2.090 1.00 98.38 88 ALA A N 1
ATOM 706 C CA . ALA A 1 88 ? 0.934 3.085 -2.152 1.00 98.38 88 ALA A CA 1
ATOM 707 C C . ALA A 1 88 ? 0.572 1.868 -1.276 1.00 98.38 88 ALA A C 1
ATOM 709 O O . ALA A 1 88 ? -0.468 1.870 -0.626 1.00 98.38 88 ALA A O 1
ATOM 710 N N . ALA A 1 89 ? 1.420 0.833 -1.226 1.00 98.19 89 ALA A N 1
ATOM 711 C CA . ALA A 1 89 ? 1.202 -0.319 -0.347 1.00 98.19 89 ALA A CA 1
ATOM 712 C C . ALA A 1 89 ? 1.313 0.037 1.149 1.00 98.19 89 ALA A C 1
ATOM 714 O O . ALA A 1 89 ? 0.562 -0.509 1.961 1.00 98.19 89 ALA A O 1
ATOM 715 N N . ILE A 1 90 ? 2.228 0.943 1.505 1.00 98.50 90 ILE A N 1
ATOM 716 C CA . ILE A 1 90 ? 2.371 1.491 2.859 1.00 98.50 90 ILE A CA 1
ATOM 717 C C . ILE A 1 90 ? 1.096 2.253 3.247 1.00 98.50 90 ILE A C 1
ATOM 719 O O . ILE A 1 90 ? 0.445 1.854 4.212 1.00 98.50 90 ILE A O 1
ATOM 723 N N . GLU A 1 91 ? 0.647 3.204 2.424 1.00 98.69 91 GLU A N 1
ATOM 724 C CA . GLU 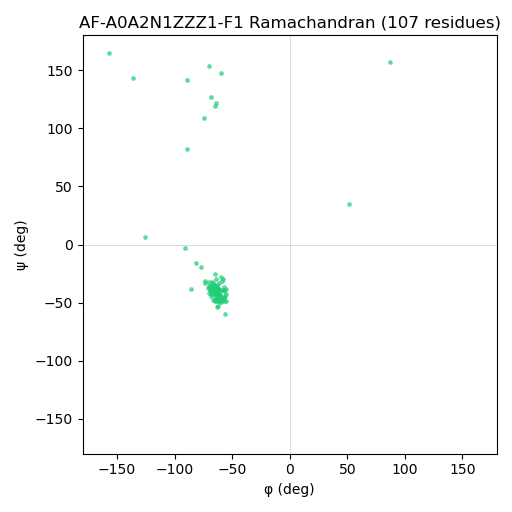A 1 91 ? -0.556 3.996 2.718 1.00 98.69 91 GLU A CA 1
ATOM 725 C C . GLU A 1 91 ? -1.822 3.120 2.779 1.00 98.69 91 GLU A C 1
ATOM 727 O O . GLU A 1 91 ? -2.668 3.273 3.656 1.00 98.69 91 GLU A O 1
ATOM 732 N N . TRP A 1 92 ? -1.950 2.101 1.920 1.00 98.69 92 TRP A N 1
ATOM 733 C CA . TRP A 1 92 ? -3.051 1.132 2.034 1.00 98.69 92 TRP A CA 1
ATOM 734 C C . TRP A 1 92 ? -2.999 0.302 3.323 1.00 98.69 92 TRP A C 1
ATOM 736 O O . TRP A 1 92 ? -4.042 -0.097 3.847 1.00 98.69 92 TRP A O 1
ATOM 746 N N . THR A 1 93 ? -1.803 0.056 3.858 1.00 98.62 93 THR A N 1
ATOM 747 C CA . THR A 1 93 ? -1.632 -0.581 5.170 1.00 98.62 93 THR A CA 1
ATOM 748 C C . THR A 1 93 ? -2.056 0.369 6.297 1.00 98.62 93 THR A C 1
ATOM 750 O O . THR A 1 93 ? -2.707 -0.075 7.245 1.00 98.62 93 THR A O 1
ATOM 753 N N . GLN A 1 94 ? -1.783 1.673 6.178 1.00 98.62 94 GLN A N 1
ATOM 754 C CA . GLN A 1 94 ? -2.331 2.692 7.083 1.00 98.62 94 GLN A CA 1
ATOM 755 C C . GLN A 1 94 ? -3.859 2.772 6.996 1.00 98.62 94 GLN A C 1
ATOM 757 O O . GLN A 1 94 ? -4.517 2.764 8.034 1.00 98.62 94 GLN A O 1
ATOM 762 N N . VAL A 1 95 ? -4.456 2.717 5.799 1.00 98.69 95 VAL A N 1
ATOM 763 C CA . VAL A 1 95 ? -5.922 2.633 5.636 1.00 98.69 95 VAL A CA 1
ATOM 764 C C . VAL A 1 95 ? -6.491 1.415 6.367 1.00 98.69 95 VAL A C 1
ATOM 766 O O . VAL A 1 95 ? -7.490 1.541 7.082 1.00 98.69 95 VAL A O 1
ATOM 769 N N . TYR A 1 96 ? -5.857 0.243 6.230 1.00 98.31 96 TYR A N 1
ATOM 770 C CA . TYR A 1 96 ? -6.247 -0.963 6.969 1.00 98.31 96 TYR A CA 1
ATOM 771 C C . TYR A 1 96 ? -6.210 -0.716 8.487 1.00 98.31 96 TYR A C 1
ATOM 773 O O . TYR A 1 96 ? -7.191 -0.985 9.185 1.00 98.31 96 TYR A O 1
ATOM 781 N N . ALA A 1 97 ? -5.119 -0.136 8.993 1.00 98.12 97 ALA A N 1
ATOM 782 C CA . ALA A 1 97 ? -4.958 0.172 10.409 1.00 98.12 97 ALA A C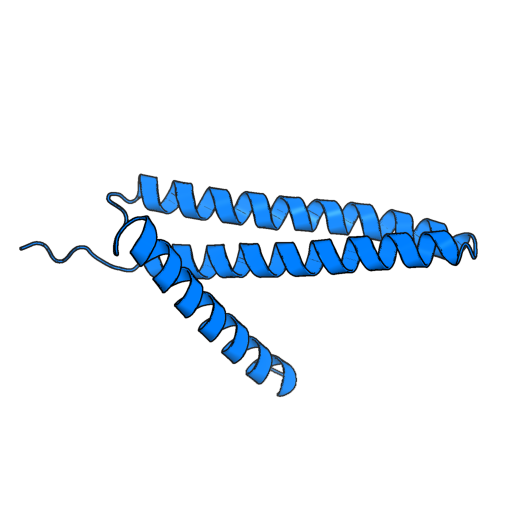A 1
ATOM 783 C C . ALA A 1 97 ? -5.984 1.201 10.913 1.00 98.12 97 ALA A C 1
ATOM 785 O O . ALA A 1 97 ? -6.541 1.034 11.998 1.00 98.12 97 ALA A O 1
ATOM 786 N N . MET A 1 98 ? -6.289 2.241 10.133 1.00 97.94 98 MET A N 1
ATOM 787 C CA . MET A 1 98 ? -7.257 3.272 10.514 1.00 97.94 98 MET A CA 1
ATOM 788 C C . MET A 1 98 ? -8.687 2.732 10.519 1.00 97.94 98 MET A C 1
ATOM 790 O O . MET A 1 98 ? -9.463 3.060 11.421 1.00 97.94 98 MET A O 1
ATOM 794 N N . CYS A 1 99 ? -9.020 1.826 9.596 1.00 97.56 99 CYS A N 1
ATOM 795 C CA . CYS A 1 99 ? -10.264 1.062 9.658 1.00 97.56 99 CYS A CA 1
ATOM 796 C C . CYS A 1 99 ? -10.341 0.226 10.946 1.00 97.56 99 CYS A C 1
ATOM 798 O O . CYS A 1 99 ? -11.352 0.272 11.648 1.00 97.56 99 CYS A O 1
ATOM 800 N N . ALA A 1 100 ? -9.270 -0.493 11.299 1.00 96.50 100 ALA A N 1
ATOM 801 C CA . ALA A 1 100 ? -9.215 -1.278 12.533 1.00 96.50 100 ALA A CA 1
ATOM 802 C C . ALA A 1 100 ? -9.346 -0.394 13.789 1.00 96.50 100 ALA A C 1
ATOM 804 O O . ALA A 1 100 ? -10.091 -0.732 14.712 1.00 96.50 100 ALA A O 1
ATOM 805 N N . LYS A 1 101 ? -8.706 0.782 13.803 1.00 95.38 101 LYS A N 1
ATOM 806 C CA . LYS A 1 101 ? -8.840 1.778 14.877 1.00 95.38 101 LYS A CA 1
ATOM 807 C C . LYS A 1 101 ? -10.279 2.280 15.010 1.00 95.38 101 LYS A C 1
ATOM 809 O O . LYS A 1 101 ? -10.783 2.376 16.123 1.00 95.38 101 LYS A O 1
ATOM 814 N N . ALA A 1 102 ? -10.956 2.561 13.896 1.00 95.12 102 ALA A N 1
ATOM 815 C CA . ALA A 1 102 ? -12.347 3.018 13.885 1.00 95.12 102 ALA A CA 1
ATOM 816 C C . ALA A 1 102 ? -13.339 1.962 14.411 1.00 95.12 102 ALA A C 1
ATOM 818 O O . ALA A 1 102 ? -14.406 2.314 14.915 1.00 95.12 102 ALA A O 1
ATOM 819 N N . LEU A 1 103 ? -12.991 0.673 14.318 1.00 94.31 103 LEU A N 1
ATOM 820 C CA . LEU A 1 103 ? -13.779 -0.427 14.884 1.00 94.31 103 LEU A CA 1
ATOM 821 C C . LEU A 1 103 ? -13.606 -0.575 16.406 1.00 94.31 103 LEU A C 1
ATOM 823 O O . LEU A 1 103 ? -14.471 -1.175 17.054 1.00 94.31 103 LEU A O 1
ATOM 827 N N . LYS A 1 104 ? -12.537 -0.022 17.000 1.00 90.38 104 LYS A N 1
ATOM 828 C CA . LYS A 1 104 ? -12.366 0.010 18.459 1.00 90.38 104 LYS A CA 1
ATOM 829 C C . LYS A 1 104 ? -13.405 0.954 19.077 1.00 90.38 104 LYS A C 1
ATOM 831 O O . LYS A 1 104 ? -13.519 2.118 18.701 1.00 90.38 104 LYS A O 1
ATOM 836 N N . LYS A 1 105 ? -14.161 0.466 20.061 1.00 70.56 105 LYS A N 1
ATOM 837 C CA . LYS A 1 105 ? -15.114 1.280 20.832 1.00 70.56 105 LYS A CA 1
ATOM 838 C C . LYS A 1 105 ? -14.404 1.890 22.040 1.00 70.56 105 LYS A C 1
ATOM 840 O O . LYS A 1 105 ? -13.627 1.196 22.688 1.00 70.56 105 LYS A O 1
ATOM 845 N N . LYS A 1 106 ? -14.721 3.142 22.397 1.00 63.25 106 LYS A N 1
ATOM 846 C CA . LYS A 1 106 ? -14.501 3.598 23.780 1.00 63.25 106 LYS A CA 1
ATOM 847 C C . LYS A 1 106 ? -15.418 2.768 24.674 1.00 63.25 106 LYS A C 1
ATOM 849 O O . LYS A 1 106 ? -16.630 2.757 24.457 1.00 63.25 106 LYS A O 1
ATOM 854 N N . GLU A 1 107 ? -14.853 2.059 25.643 1.00 54.81 107 GLU A N 1
ATOM 855 C CA . GLU A 1 107 ? -15.655 1.557 26.753 1.00 54.81 107 GLU A CA 1
ATOM 856 C C . GLU A 1 107 ? -16.165 2.779 27.523 1.00 54.81 107 GLU A C 1
ATOM 858 O O . GLU A 1 107 ? -15.387 3.628 27.963 1.00 54.81 107 GLU A O 1
ATOM 863 N N . ASN A 1 108 ? -17.487 2.927 27.588 1.00 46.28 108 ASN A N 1
ATOM 864 C CA . ASN A 1 108 ? -18.104 3.945 28.425 1.00 46.28 108 ASN A CA 1
ATOM 865 C C . ASN A 1 108 ? -17.988 3.454 29.874 1.00 46.28 108 ASN A C 1
ATOM 867 O O . ASN A 1 108 ? -18.658 2.483 30.224 1.00 46.28 108 ASN A O 1
ATOM 871 N N . ASN A 1 109 ? -17.123 4.093 30.667 1.00 41.62 109 ASN A N 1
ATOM 872 C CA . ASN A 1 109 ? -17.115 3.959 32.128 1.00 41.62 109 ASN A CA 1
ATOM 873 C C . ASN A 1 109 ? -18.385 4.559 32.737 1.00 41.62 109 ASN A C 1
ATOM 875 O O . ASN A 1 109 ? -18.777 5.662 32.287 1.00 41.62 109 ASN A O 1
#